Protein AF-A0AAV4Y3J6-F1 (afdb_monomer_lite)

Secondary structure (DSSP, 8-state):
-BTTBPPP-SSSEEE-TTS-EEESS--HHHH-EEEEEEEE-TTS-EEEEEEEEEE-PPPEEPP----TT--TT--------EEE------S---EEE-TTS-EE-------

InterPro domains:
  IPR013783 Immunoglobulin-like fold [G3DSA:2.60.40.10] (1-58)
  IPR036179 Immunoglobulin-like domain superfamily [SSF48726] (2-87)

Structure (mmCIF, N/CA/C/O backbone):
data_AF-A0AAV4Y3J6-F1
#
_entry.id   AF-A0AAV4Y3J6-F1
#
loop_
_atom_site.group_PDB
_atom_site.id
_atom_site.type_symbol
_atom_site.label_atom_id
_atom_site.label_alt_id
_atom_site.label_comp_id
_atom_site.label_asym_id
_atom_site.label_entity_id
_atom_site.label_seq_id
_atom_site.pdbx_PDB_ins_code
_atom_site.Cartn_x
_atom_site.Cartn_y
_atom_site.Cartn_z
_atom_site.occupancy
_atom_site.B_iso_or_equiv
_atom_site.auth_seq_id
_atom_site.auth_comp_id
_atom_site.auth_asym_id
_atom_site.auth_atom_id
_atom_site.pdbx_PDB_model_num
ATOM 1 N N . MET A 1 1 ? -10.987 1.839 13.673 1.00 79.75 1 MET A N 1
ATOM 2 C CA . MET A 1 1 ? -10.042 2.646 14.474 1.00 79.75 1 MET A CA 1
ATOM 3 C C . MET A 1 1 ? -8.624 2.182 14.178 1.00 79.75 1 MET A C 1
ATOM 5 O O . MET A 1 1 ? -8.438 0.993 13.933 1.00 79.75 1 MET A O 1
ATOM 9 N N . GLN A 1 2 ? -7.659 3.093 14.195 1.00 81.12 2 GLN A N 1
ATOM 10 C CA . GLN A 1 2 ? -6.224 2.832 14.037 1.00 81.12 2 GLN A CA 1
ATOM 11 C C . GLN A 1 2 ? -5.515 3.578 15.175 1.00 81.12 2 GLN A C 1
ATOM 13 O O . GLN A 1 2 ? -5.924 4.682 15.515 1.00 81.12 2 GLN A O 1
ATOM 18 N N . ASN A 1 3 ? -4.549 2.950 15.852 1.00 78.38 3 ASN A N 1
ATOM 19 C CA . ASN A 1 3 ? -3.852 3.532 17.018 1.00 78.38 3 ASN A CA 1
ATOM 20 C C . ASN A 1 3 ? -4.762 4.031 18.164 1.00 78.38 3 ASN A C 1
ATOM 22 O O . ASN A 1 3 ? -4.375 4.885 18.950 1.00 78.38 3 ASN A O 1
ATOM 26 N N . GLY A 1 4 ? -5.973 3.474 18.287 1.00 76.00 4 GLY A N 1
ATOM 27 C CA . GLY A 1 4 ? -6.951 3.877 19.306 1.00 76.00 4 GLY A CA 1
ATOM 28 C C . GLY A 1 4 ? -7.890 5.009 18.882 1.00 76.00 4 GLY A C 1
ATOM 29 O O . GLY A 1 4 ? -8.876 5.245 19.573 1.00 76.00 4 GLY A O 1
ATOM 30 N N . GLU A 1 5 ? -7.667 5.626 17.720 1.00 82.75 5 GLU A N 1
ATOM 31 C CA . GLU A 1 5 ? -8.503 6.706 17.195 1.00 82.75 5 GLU A CA 1
ATOM 32 C C . GLU A 1 5 ? -9.457 6.220 16.099 1.00 82.75 5 GLU A C 1
ATOM 34 O O . GLU A 1 5 ? -9.153 5.325 15.298 1.00 82.75 5 GLU A O 1
ATOM 39 N N . SER A 1 6 ? -10.656 6.801 16.061 1.00 82.81 6 SER A N 1
ATOM 40 C CA . SER A 1 6 ? -11.607 6.566 14.975 1.00 82.81 6 SER A CA 1
ATOM 41 C C . SER A 1 6 ? -11.054 7.134 13.672 1.00 82.81 6 SER A C 1
ATOM 43 O O . SER A 1 6 ? -10.568 8.259 13.644 1.00 82.81 6 SER A O 1
ATOM 45 N N . LEU A 1 7 ? -11.157 6.367 12.583 1.00 81.62 7 LEU A N 1
ATOM 46 C CA . LEU A 1 7 ? -10.746 6.861 11.271 1.00 81.62 7 LEU A CA 1
ATOM 47 C C . LEU A 1 7 ? -11.673 8.022 10.878 1.00 81.62 7 LEU A C 1
ATOM 49 O O . LEU A 1 7 ? -12.895 7.831 10.894 1.00 81.62 7 LEU A O 1
ATOM 53 N N . PRO A 1 8 ? -11.131 9.209 10.562 1.00 80.00 8 PRO A N 1
ATOM 54 C CA . PRO A 1 8 ? -11.942 10.373 10.246 1.00 80.00 8 PRO A CA 1
ATOM 55 C C . PRO A 1 8 ? -12.636 10.161 8.905 1.00 80.00 8 PRO A C 1
ATOM 57 O O . PRO A 1 8 ? -11.978 9.816 7.926 1.00 80.00 8 PRO A O 1
ATOM 60 N N . ASN A 1 9 ? -13.947 10.400 8.843 1.00 80.50 9 ASN A N 1
ATOM 61 C CA . ASN A 1 9 ? -14.672 10.373 7.576 1.00 80.50 9 ASN A CA 1
ATOM 62 C C . ASN A 1 9 ? -14.212 11.561 6.716 1.00 80.50 9 ASN A C 1
ATOM 64 O O . ASN A 1 9 ? -14.457 12.714 7.072 1.00 80.50 9 ASN A O 1
ATOM 68 N N . SER A 1 10 ? -13.496 11.290 5.629 1.00 82.38 10 SER A N 1
ATOM 69 C CA . SER A 1 10 ? -12.845 12.299 4.789 1.00 82.38 10 SER A CA 1
ATOM 70 C C . SER A 1 10 ? -12.836 11.862 3.323 1.00 82.38 10 SER A C 1
ATOM 72 O O . SER A 1 10 ? -13.307 10.783 2.983 1.00 82.38 10 SER A O 1
ATOM 74 N N . HIS A 1 11 ? -12.248 12.666 2.431 1.00 83.88 11 HIS A N 1
ATOM 75 C CA . HIS A 1 11 ? -12.030 12.250 1.038 1.00 83.88 11 HIS A CA 1
ATOM 76 C C . HIS A 1 11 ? -11.154 10.992 0.908 1.00 83.88 11 HIS A C 1
ATOM 78 O O . HIS A 1 11 ? -11.187 10.332 -0.129 1.00 83.88 11 HIS A O 1
ATOM 84 N N . ARG A 1 12 ? -10.372 10.665 1.948 1.00 85.50 12 ARG A N 1
ATOM 85 C CA . ARG A 1 12 ? -9.484 9.501 1.973 1.00 85.50 12 ARG A CA 1
ATOM 86 C C . ARG A 1 12 ? -10.110 8.294 2.665 1.00 85.50 12 ARG A C 1
ATOM 88 O O . ARG A 1 12 ? -9.932 7.186 2.179 1.00 85.50 12 ARG A O 1
ATOM 95 N N . HIS A 1 13 ? -10.837 8.476 3.768 1.00 86.75 13 HIS A N 1
ATOM 96 C CA . HIS A 1 13 ? -11.456 7.359 4.490 1.00 86.75 13 HIS A CA 1
ATOM 97 C C . HIS A 1 13 ? -12.973 7.461 4.466 1.00 86.75 13 HIS A C 1
ATOM 99 O O . HIS A 1 13 ? -13.541 8.466 4.884 1.00 86.75 13 HIS A O 1
ATOM 105 N N . GLU A 1 14 ? -13.621 6.375 4.066 1.00 85.81 14 GLU A N 1
ATOM 106 C CA . GLU A 1 14 ? -15.070 6.251 4.055 1.00 85.81 14 GLU A CA 1
ATOM 107 C C . GLU A 1 14 ? -15.494 5.082 4.948 1.00 85.81 14 GLU A C 1
ATOM 109 O O . GLU A 1 14 ? -15.107 3.929 4.732 1.00 85.81 14 GLU A O 1
ATOM 114 N N . VAL A 1 15 ? -16.326 5.373 5.949 1.00 84.31 15 VAL A N 1
ATOM 115 C CA . VAL A 1 15 ? -16.967 4.348 6.779 1.00 84.31 15 VAL A CA 1
ATOM 116 C C . VAL A 1 15 ? -18.382 4.123 6.257 1.00 84.31 15 VAL A C 1
ATOM 118 O O . VAL A 1 15 ? -19.258 4.974 6.395 1.00 84.31 15 VAL A O 1
ATOM 121 N N . ARG A 1 16 ? -18.612 2.967 5.633 1.00 83.88 16 ARG A N 1
ATOM 122 C CA . ARG A 1 16 ? -19.909 2.591 5.066 1.00 83.88 16 ARG A CA 1
ATOM 123 C C . ARG A 1 16 ? -20.882 2.139 6.168 1.00 83.88 16 ARG A C 1
ATOM 125 O O . ARG A 1 16 ? -20.448 1.561 7.167 1.00 83.88 16 ARG A O 1
ATOM 132 N N . PRO A 1 17 ? -22.208 2.277 5.961 1.00 82.75 17 PRO A N 1
ATOM 133 C CA . PRO A 1 17 ? -23.224 1.869 6.942 1.00 82.75 17 PRO A CA 1
ATOM 134 C C . PRO A 1 17 ? -23.195 0.382 7.326 1.00 82.75 17 PRO A C 1
ATOM 136 O O . PRO A 1 17 ? -23.650 0.010 8.399 1.00 82.75 17 PRO A O 1
ATOM 139 N N . ASN A 1 18 ? -22.642 -0.477 6.465 1.00 80.50 18 ASN A N 1
ATOM 140 C CA . ASN A 1 18 ? -22.471 -1.909 6.725 1.00 80.50 18 ASN A CA 1
ATOM 141 C C . ASN A 1 18 ? -21.228 -2.240 7.579 1.00 80.50 18 ASN A C 1
ATOM 143 O O . ASN A 1 18 ? -20.866 -3.408 7.694 1.00 80.50 18 ASN A O 1
ATOM 147 N N . GLY A 1 19 ? -20.537 -1.235 8.125 1.00 77.75 19 GLY A N 1
ATOM 148 C CA . GLY A 1 19 ? -19.317 -1.417 8.914 1.00 77.75 19 GLY A CA 1
ATOM 149 C C . GLY A 1 19 ? -18.051 -1.647 8.082 1.00 77.75 19 GLY A C 1
ATOM 150 O O . GLY A 1 19 ? -16.991 -1.913 8.650 1.00 77.75 19 GLY A O 1
ATOM 151 N N . LYS A 1 20 ? -18.125 -1.535 6.746 1.00 81.69 20 LYS A N 1
ATOM 152 C CA . LYS A 1 20 ? -16.949 -1.584 5.867 1.00 81.69 20 LYS A CA 1
ATOM 153 C C . LYS A 1 20 ? -16.206 -0.250 5.904 1.00 81.69 20 LYS A C 1
ATOM 155 O O . LYS A 1 20 ? -16.813 0.807 5.770 1.00 81.69 20 LYS A O 1
ATOM 160 N N . ILE A 1 21 ? -14.884 -0.320 6.002 1.00 83.00 21 ILE A N 1
ATOM 161 C CA . ILE A 1 21 ? -13.993 0.830 5.837 1.00 83.00 21 ILE A CA 1
ATOM 162 C C . ILE A 1 21 ? -13.376 0.760 4.440 1.00 83.00 21 ILE A C 1
ATOM 164 O O . ILE A 1 21 ? -12.937 -0.308 4.005 1.00 83.00 21 ILE A O 1
ATOM 168 N N . VAL A 1 22 ? -13.360 1.891 3.744 1.00 84.94 22 VAL A N 1
ATO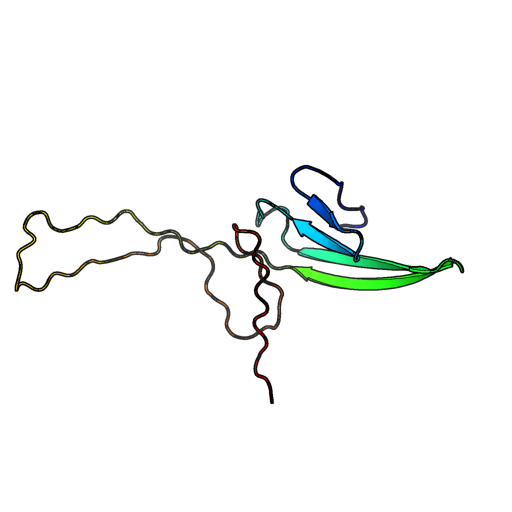M 169 C CA . VAL A 1 22 ? -12.645 2.083 2.481 1.00 84.94 22 VAL A CA 1
ATOM 170 C C . VAL A 1 22 ? -11.598 3.167 2.701 1.00 84.94 22 VAL A C 1
ATOM 172 O O . VAL A 1 22 ? -11.918 4.236 3.212 1.00 84.94 22 VAL A O 1
ATOM 175 N N . ILE A 1 23 ? -10.351 2.869 2.341 1.00 87.00 23 ILE A N 1
ATOM 176 C CA . ILE A 1 23 ? -9.243 3.826 2.331 1.00 87.00 23 ILE A CA 1
ATOM 177 C C . ILE A 1 23 ? -8.882 4.044 0.864 1.00 87.00 23 ILE A C 1
ATOM 179 O O . ILE A 1 23 ? -8.590 3.082 0.157 1.00 87.00 23 ILE A O 1
ATOM 183 N N . HIS A 1 24 ? -8.980 5.286 0.408 1.00 85.50 24 HIS A N 1
ATOM 184 C CA . HIS A 1 24 ? -8.595 5.725 -0.925 1.00 85.50 24 HIS A CA 1
ATOM 185 C C . HIS A 1 24 ? -7.143 6.197 -0.925 1.00 85.50 24 HIS A C 1
ATOM 187 O O . HIS A 1 24 ? -6.711 6.792 0.054 1.00 85.50 24 HIS A O 1
ATOM 193 N N . TYR A 1 25 ? -6.422 5.996 -2.033 1.00 83.94 25 TYR A N 1
ATOM 194 C CA . TYR A 1 25 ? -5.027 6.441 -2.179 1.00 83.94 25 TYR A CA 1
ATOM 195 C C . TYR A 1 25 ? -4.133 5.882 -1.066 1.00 83.94 25 TYR A C 1
ATOM 197 O O . TYR A 1 25 ? -3.539 6.625 -0.292 1.00 83.94 25 TYR A O 1
ATOM 205 N N . VAL A 1 26 ? -4.106 4.551 -0.971 1.00 85.12 26 VAL A N 1
ATOM 206 C CA . VAL A 1 26 ? -3.404 3.830 0.093 1.00 85.12 26 VAL A CA 1
ATOM 207 C C . VAL A 1 26 ? -1.905 4.140 0.071 1.00 85.12 26 VAL A C 1
ATOM 209 O O . VAL A 1 26 ? -1.246 4.002 -0.961 1.00 85.12 26 VAL A O 1
ATOM 212 N N . GLU A 1 27 ? -1.364 4.494 1.231 1.00 85.38 27 GLU A N 1
ATOM 213 C CA . GLU A 1 27 ? 0.036 4.856 1.433 1.00 85.38 27 GLU A CA 1
ATOM 214 C C . GLU A 1 27 ? 0.718 3.907 2.422 1.00 85.38 27 GLU A C 1
ATOM 216 O O . GLU A 1 27 ? 0.291 3.747 3.564 1.00 85.38 27 GLU A O 1
ATOM 221 N N . LYS A 1 28 ? 1.854 3.323 2.020 1.00 84.06 28 LYS A N 1
ATOM 222 C CA . LYS A 1 28 ? 2.572 2.332 2.840 1.00 84.06 28 LYS A CA 1
ATOM 223 C C . LYS A 1 28 ? 2.998 2.857 4.213 1.00 84.06 28 LYS A C 1
ATOM 225 O O . LYS A 1 28 ? 2.914 2.134 5.194 1.00 84.06 28 LYS A O 1
ATOM 230 N N . ASN A 1 29 ? 3.428 4.112 4.296 1.00 87.12 29 ASN A N 1
ATOM 231 C CA . ASN A 1 29 ? 3.955 4.675 5.543 1.00 87.12 29 ASN A CA 1
ATOM 232 C C . ASN A 1 29 ? 2.867 5.045 6.562 1.00 87.12 29 ASN A C 1
ATOM 234 O O . ASN A 1 29 ? 3.185 5.217 7.735 1.00 87.12 29 ASN A O 1
ATOM 238 N N . THR A 1 30 ? 1.618 5.223 6.122 1.00 87.38 30 THR A N 1
ATOM 239 C CA . THR A 1 30 ? 0.528 5.721 6.978 1.00 87.38 30 THR A CA 1
ATOM 240 C C . THR A 1 30 ? -0.570 4.684 7.194 1.00 87.38 30 THR A C 1
ATOM 242 O O . THR A 1 30 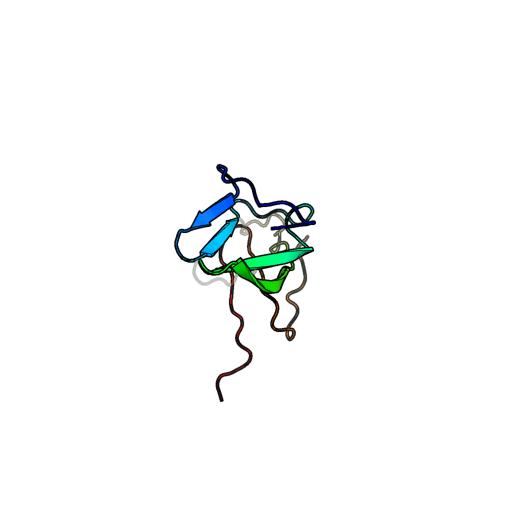? -1.138 4.611 8.285 1.00 87.38 30 THR A O 1
ATOM 245 N N . ASP A 1 31 ? -0.836 3.844 6.195 1.00 87.25 31 ASP A N 1
ATOM 246 C CA . ASP A 1 31 ? -1.962 2.914 6.218 1.00 87.25 31 ASP A CA 1
ATOM 247 C C . ASP A 1 31 ? -1.557 1.470 6.556 1.00 87.25 31 ASP A C 1
ATOM 249 O O . ASP A 1 31 ? -2.438 0.655 6.842 1.00 87.25 31 ASP A O 1
ATOM 253 N N . ASP A 1 32 ? -0.260 1.144 6.559 1.00 86.88 32 ASP A N 1
ATOM 254 C CA . ASP A 1 32 ? 0.246 -0.136 7.067 1.00 86.88 32 ASP A CA 1
ATOM 255 C C . ASP A 1 32 ? 0.096 -0.213 8.593 1.00 86.88 32 ASP A C 1
ATOM 257 O O . ASP A 1 32 ? 0.335 0.755 9.321 1.00 86.88 32 ASP A O 1
ATOM 261 N N . GLY A 1 33 ? -0.327 -1.376 9.084 1.00 87.62 33 GLY A N 1
ATOM 262 C CA . GLY A 1 33 ? -0.377 -1.664 10.508 1.00 87.62 33 GLY A CA 1
ATOM 263 C C . GLY A 1 33 ? -1.700 -2.257 10.974 1.00 87.62 33 GLY A C 1
ATOM 264 O O . GLY A 1 33 ? -2.463 -2.871 10.226 1.00 87.62 33 GLY A O 1
ATOM 265 N N . THR A 1 34 ? -1.961 -2.118 12.272 1.00 87.69 34 THR A N 1
ATOM 266 C CA . THR A 1 34 ? -3.076 -2.798 12.935 1.00 87.69 34 THR A CA 1
ATOM 267 C C . THR A 1 34 ? -4.297 -1.896 13.076 1.00 87.69 34 THR A C 1
ATOM 269 O O . THR A 1 34 ? -4.292 -0.877 13.771 1.00 87.69 34 THR A O 1
ATOM 272 N N . TYR A 1 35 ? -5.401 -2.359 12.507 1.00 87.94 35 TYR A N 1
ATOM 273 C CA . TYR A 1 35 ? -6.722 -1.771 12.627 1.00 87.94 35 TYR A CA 1
ATOM 274 C C . TYR A 1 35 ? -7.569 -2.556 13.614 1.00 87.94 35 TYR A C 1
ATOM 276 O O . TYR A 1 35 ? -7.418 -3.764 13.804 1.00 87.94 35 TYR A O 1
ATOM 284 N N . TRP A 1 36 ? -8.527 -1.859 14.211 1.00 86.44 36 TRP A N 1
ATOM 285 C CA . TRP A 1 36 ? -9.544 -2.489 15.030 1.00 86.44 36 TRP A CA 1
ATOM 286 C C . TRP A 1 36 ? -10.942 -2.102 14.574 1.00 86.44 36 TRP A C 1
ATOM 288 O O . TRP A 1 36 ? -11.218 -0.946 14.230 1.00 86.44 36 TRP A O 1
ATOM 298 N N . CYS A 1 37 ? -11.831 -3.085 14.615 1.00 85.88 37 CYS A N 1
ATOM 299 C CA . CYS A 1 37 ? -13.261 -2.909 14.445 1.00 85.88 37 CYS A CA 1
ATOM 300 C C . CYS A 1 37 ? -13.927 -3.139 15.801 1.00 85.88 37 CYS A C 1
ATOM 302 O O . CYS A 1 37 ? -13.694 -4.174 16.422 1.00 85.88 37 CYS A O 1
ATOM 304 N N . THR A 1 38 ? -14.736 -2.187 16.260 1.00 86.56 38 THR A N 1
ATOM 305 C CA . THR A 1 38 ? -15.528 -2.337 17.484 1.00 86.56 38 THR A CA 1
ATOM 306 C C . THR A 1 38 ? -16.997 -2.314 17.101 1.00 86.56 38 THR A C 1
ATOM 308 O O . THR A 1 38 ? -17.463 -1.334 16.524 1.00 86.56 38 THR A O 1
ATOM 311 N N . ALA A 1 39 ? -17.715 -3.386 17.420 1.00 87.38 39 ALA A N 1
ATOM 312 C CA . ALA A 1 39 ? -19.153 -3.496 17.231 1.00 87.38 39 ALA A CA 1
ATOM 313 C C . ALA A 1 39 ? -19.838 -3.420 18.597 1.00 87.38 39 ALA A C 1
ATOM 315 O O . ALA A 1 39 ? -19.470 -4.150 19.516 1.00 87.38 39 ALA A O 1
ATOM 316 N N . GLY A 1 40 ? -20.816 -2.531 18.736 1.00 89.56 40 GLY A N 1
ATOM 317 C CA . GLY A 1 40 ? -21.618 -2.376 19.948 1.00 89.56 40 GLY A CA 1
ATOM 318 C C . GLY A 1 40 ? -23.080 -2.717 19.690 1.00 89.56 40 GLY A C 1
ATOM 319 O O . GLY A 1 40 ? -23.568 -2.546 18.575 1.00 89.56 40 GLY A O 1
ATOM 320 N N . ASN A 1 41 ? -23.785 -3.181 20.719 1.00 89.19 41 ASN A N 1
ATOM 321 C CA . ASN A 1 41 ? -25.241 -3.294 20.704 1.00 89.19 41 ASN A CA 1
ATOM 322 C C . ASN A 1 41 ? -25.893 -2.239 21.616 1.00 89.19 41 ASN A C 1
ATOM 324 O O . ASN A 1 41 ? -25.241 -1.611 22.449 1.00 89.19 41 ASN A O 1
ATOM 328 N N . ASN A 1 42 ? -27.215 -2.092 21.510 1.00 90.88 42 ASN A N 1
ATOM 329 C CA . ASN A 1 42 ? -27.985 -1.101 22.278 1.00 90.88 42 ASN A CA 1
ATOM 330 C C . ASN A 1 42 ? -28.064 -1.404 23.789 1.00 90.88 42 ASN A C 1
ATOM 332 O O . ASN A 1 42 ? -28.685 -0.653 24.532 1.00 90.88 42 ASN A O 1
ATOM 336 N N . ARG A 1 43 ? -27.476 -2.515 24.250 1.00 91.56 43 ARG A N 1
ATOM 337 C CA . ARG A 1 43 ? -27.428 -2.925 25.663 1.00 91.56 43 ARG A CA 1
ATOM 338 C C . ARG A 1 43 ? -26.077 -2.608 26.314 1.00 91.56 43 ARG A C 1
ATOM 340 O O . ARG A 1 43 ? -25.819 -3.072 27.418 1.00 91.56 43 ARG A O 1
ATOM 347 N N . GLY A 1 44 ? -25.207 -1.865 25.625 1.00 88.38 44 GLY A N 1
ATOM 3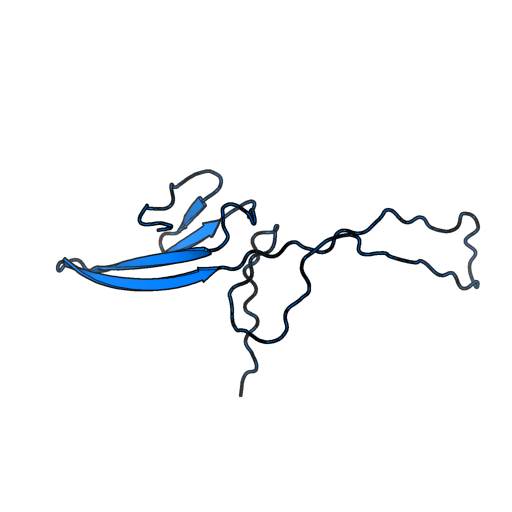48 C CA . GLY A 1 44 ? -23.882 -1.487 26.123 1.00 88.38 44 GLY A CA 1
ATOM 349 C C . GLY A 1 44 ? -22.827 -2.591 26.017 1.00 88.38 44 GLY A C 1
ATOM 350 O O . GLY A 1 44 ? -21.706 -2.406 26.480 1.00 88.38 44 GLY A O 1
ATOM 351 N N . VAL A 1 45 ? -23.146 -3.729 25.391 1.00 92.06 45 VAL A N 1
ATOM 352 C CA . VAL A 1 45 ? -22.159 -4.780 25.120 1.00 92.06 45 VAL A CA 1
ATOM 353 C C . VAL A 1 45 ? -21.398 -4.410 23.857 1.00 92.06 45 VAL A C 1
ATOM 355 O O . VAL A 1 45 ? -22.007 -4.085 22.835 1.00 92.06 45 VAL A O 1
ATOM 358 N N . SER A 1 46 ? -20.071 -4.491 23.916 1.00 91.88 46 SER A N 1
ATOM 359 C CA . SER A 1 46 ? -19.208 -4.288 22.757 1.00 91.88 46 SER A CA 1
ATOM 360 C C . SER A 1 46 ? -18.257 -5.461 22.556 1.00 91.88 46 SER A C 1
ATOM 362 O O . SER A 1 46 ? -17.812 -6.098 23.508 1.00 91.88 46 SER A O 1
ATOM 364 N N . ALA A 1 47 ? -17.967 -5.750 21.294 1.00 88.94 47 ALA A N 1
ATOM 365 C CA . ALA A 1 47 ? -16.965 -6.706 20.860 1.00 88.94 47 ALA A CA 1
ATOM 366 C C . ALA A 1 47 ? -15.942 -5.981 19.987 1.00 88.94 47 ALA A C 1
ATOM 368 O O . ALA A 1 47 ? -16.288 -5.059 19.244 1.00 88.94 47 ALA A O 1
ATOM 369 N N . ARG A 1 48 ? -14.678 -6.400 20.064 1.00 89.06 48 ARG A N 1
ATOM 370 C CA . ARG A 1 48 ? -13.579 -5.788 19.316 1.00 89.06 48 ARG A CA 1
ATOM 371 C C . ARG A 1 48 ? -12.803 -6.853 18.546 1.00 89.06 48 ARG A C 1
ATOM 373 O O . ARG A 1 48 ? -12.404 -7.859 19.120 1.00 89.06 48 ARG A O 1
ATOM 380 N N . GLY A 1 49 ? -12.585 -6.615 17.257 1.00 88.00 49 GLY A N 1
ATOM 381 C CA . GLY A 1 49 ? -11.788 -7.457 16.365 1.00 88.00 49 GLY A CA 1
ATOM 382 C C . GLY A 1 49 ? -10.527 -6.738 15.891 1.00 88.00 49 GLY A C 1
ATOM 383 O O . GLY A 1 49 ? -10.563 -5.531 15.638 1.00 88.00 49 GLY A O 1
ATOM 384 N N . ARG A 1 50 ? -9.420 -7.480 15.778 1.00 85.75 50 ARG A N 1
ATOM 385 C CA . ARG A 1 50 ? -8.125 -7.013 15.261 1.00 85.75 50 ARG A CA 1
ATOM 386 C C . ARG A 1 50 ? -7.988 -7.362 13.780 1.00 85.75 50 ARG A C 1
ATOM 388 O O . ARG A 1 50 ? -8.357 -8.461 13.376 1.00 85.75 50 ARG A O 1
ATOM 395 N N . ILE A 1 51 ? -7.441 -6.445 12.991 1.00 85.19 51 ILE A N 1
ATOM 396 C CA . ILE A 1 51 ? -7.143 -6.629 11.570 1.00 85.19 51 ILE A CA 1
ATOM 397 C C . ILE A 1 51 ? -5.731 -6.106 11.327 1.00 85.19 51 ILE A C 1
ATOM 399 O O . ILE A 1 51 ? -5.488 -4.914 11.482 1.00 85.19 51 ILE A O 1
ATOM 403 N N . ASP A 1 52 ? -4.806 -6.975 10.940 1.00 83.88 52 ASP A N 1
ATOM 404 C CA . ASP A 1 52 ? -3.469 -6.553 10.523 1.00 83.88 52 ASP A CA 1
ATOM 405 C C . ASP A 1 52 ? -3.470 -6.332 9.005 1.00 83.88 52 ASP A C 1
ATOM 407 O O . ASP A 1 52 ? -3.787 -7.240 8.230 1.00 83.88 52 ASP A O 1
ATOM 411 N N . VAL A 1 53 ? -3.175 -5.101 8.592 1.00 83.56 53 VAL A N 1
ATOM 412 C CA . VAL A 1 53 ? -3.124 -4.666 7.195 1.00 83.56 53 VAL A CA 1
ATOM 413 C C . VAL A 1 53 ? -1.666 -4.488 6.809 1.00 83.56 53 VAL A C 1
ATOM 415 O O . VAL A 1 53 ? -0.926 -3.806 7.512 1.00 83.56 53 VAL A O 1
ATOM 418 N N . HIS A 1 54 ? -1.275 -5.091 5.688 1.00 84.56 54 HIS A N 1
ATOM 419 C CA . HIS A 1 54 ? 0.046 -4.892 5.108 1.00 84.56 54 HIS A CA 1
ATOM 420 C C . HIS A 1 54 ? -0.094 -4.228 3.743 1.00 84.56 54 HIS A C 1
ATOM 422 O O . HIS A 1 54 ? -0.781 -4.750 2.858 1.00 84.56 54 HIS A O 1
ATOM 428 N N . VAL A 1 55 ? 0.527 -3.064 3.588 1.00 84.56 55 VAL A N 1
ATOM 429 C CA . VAL A 1 55 ? 0.474 -2.292 2.349 1.00 84.56 55 VAL A CA 1
ATOM 430 C C . VAL A 1 55 ? 1.710 -2.605 1.523 1.00 84.56 55 VAL A C 1
ATOM 432 O O . VAL A 1 55 ? 2.841 -2.438 1.980 1.00 84.56 55 VAL A O 1
ATOM 435 N N . VAL A 1 56 ? 1.477 -3.029 0.283 1.00 83.06 56 VAL A N 1
ATOM 436 C CA . VAL A 1 56 ? 2.537 -3.397 -0.655 1.00 83.06 56 VAL A CA 1
ATOM 437 C C . VAL A 1 56 ? 2.598 -2.424 -1.825 1.00 83.06 56 VAL A C 1
ATOM 439 O O . VAL A 1 56 ? 1.576 -2.021 -2.387 1.00 83.06 56 VAL A O 1
ATOM 442 N N . ALA A 1 57 ? 3.812 -2.045 -2.203 1.00 83.44 57 ALA A N 1
ATOM 443 C CA . ALA A 1 57 ? 4.083 -1.265 -3.393 1.00 83.44 57 ALA A CA 1
ATOM 444 C C . ALA A 1 57 ? 4.018 -2.166 -4.632 1.00 83.44 57 ALA A C 1
ATOM 446 O O . ALA A 1 57 ? 4.641 -3.228 -4.679 1.00 83.44 57 ALA A O 1
ATOM 447 N N . GLY A 1 58 ? 3.275 -1.724 -5.648 1.00 80.81 58 GLY A N 1
ATOM 448 C CA . GLY A 1 58 ? 3.262 -2.382 -6.952 1.00 80.81 58 GLY A CA 1
ATOM 449 C C . GLY A 1 58 ? 4.618 -2.282 -7.667 1.00 80.81 58 GLY A C 1
ATOM 450 O O . GLY A 1 58 ? 5.436 -1.429 -7.310 1.00 80.81 58 GLY A O 1
ATOM 451 N N . PRO A 1 59 ? 4.862 -3.129 -8.682 1.00 85.50 59 PRO A N 1
ATOM 452 C CA . PRO A 1 59 ? 6.095 -3.082 -9.452 1.00 85.50 59 PRO A CA 1
ATOM 453 C C . PRO A 1 59 ? 6.188 -1.777 -10.249 1.00 85.50 59 PRO A C 1
ATOM 455 O O . PRO A 1 59 ? 5.238 -1.374 -10.922 1.00 85.50 59 PRO A O 1
ATOM 458 N N . VAL A 1 60 ? 7.355 -1.148 -10.201 1.00 88.00 60 VAL A N 1
ATOM 459 C CA . VAL A 1 60 ? 7.719 0.011 -11.016 1.00 88.00 60 VAL A CA 1
ATOM 460 C C . VAL A 1 60 ? 8.622 -0.476 -12.135 1.00 88.00 60 VAL A C 1
ATOM 462 O O . VAL A 1 60 ? 9.606 -1.170 -11.880 1.00 88.00 60 VAL A O 1
ATOM 465 N N . LEU A 1 61 ? 8.257 -0.146 -13.372 1.00 91.31 61 LEU A N 1
ATOM 466 C CA . LEU A 1 61 ? 9.026 -0.513 -14.554 1.00 91.31 61 LEU A CA 1
ATOM 467 C C . LEU A 1 61 ? 9.937 0.636 -14.956 1.00 91.31 61 LEU A C 1
ATOM 469 O O . LEU A 1 61 ? 9.485 1.780 -15.045 1.00 91.31 61 LEU A O 1
ATOM 473 N N . ASP A 1 62 ? 11.186 0.314 -15.267 1.00 94.25 62 ASP A N 1
ATOM 474 C CA . ASP A 1 62 ? 12.051 1.269 -15.944 1.00 94.25 62 ASP A CA 1
ATOM 475 C C . ASP A 1 62 ? 11.526 1.555 -17.359 1.00 94.25 62 ASP A C 1
ATOM 477 O O . ASP A 1 62 ? 10.946 0.666 -17.998 1.00 94.25 62 ASP A O 1
ATOM 481 N N . PRO A 1 63 ? 11.723 2.781 -17.881 1.00 92.50 63 PRO A N 1
ATOM 482 C CA . PRO A 1 63 ? 11.337 3.110 -19.243 1.00 92.50 63 PRO A CA 1
ATOM 483 C C . PRO A 1 63 ? 11.977 2.153 -20.253 1.00 92.50 63 PRO A C 1
ATOM 485 O O . PRO A 1 63 ? 13.185 1.917 -20.232 1.00 92.50 63 PRO A O 1
ATOM 488 N N . PHE A 1 64 ? 11.172 1.644 -21.182 1.00 91.06 64 PHE A N 1
ATOM 489 C CA . PHE A 1 64 ? 11.634 0.812 -22.289 1.00 91.06 64 PHE A CA 1
ATOM 490 C C . PHE A 1 64 ? 11.034 1.309 -23.603 1.00 91.06 64 PHE A C 1
ATOM 492 O O . PHE A 1 64 ? 9.938 1.866 -23.630 1.00 91.06 64 PHE A O 1
ATOM 499 N N . ASN A 1 65 ? 11.759 1.094 -24.700 1.00 89.69 65 ASN A N 1
ATOM 500 C CA . ASN A 1 65 ? 11.352 1.533 -26.030 1.00 89.69 65 ASN A CA 1
ATOM 501 C C . ASN A 1 65 ? 11.367 0.370 -27.013 1.00 89.69 65 ASN A C 1
ATOM 503 O O . ASN A 1 65 ? 12.190 -0.545 -26.922 1.00 89.69 65 ASN A O 1
ATOM 507 N N . PHE A 1 66 ? 10.464 0.437 -27.985 1.00 88.56 66 PHE A N 1
ATOM 508 C CA . PHE A 1 66 ? 10.496 -0.469 -29.119 1.00 88.56 66 PHE A CA 1
ATOM 509 C C . PHE A 1 66 ? 11.686 -0.159 -30.033 1.00 88.56 66 PHE A C 1
ATOM 511 O O . PHE A 1 66 ? 12.041 1.010 -30.195 1.00 88.56 66 PHE A O 1
ATOM 518 N N . PRO A 1 67 ? 12.288 -1.180 -30.670 1.00 86.75 67 PRO A N 1
ATOM 519 C CA . PRO A 1 67 ? 13.285 -0.950 -31.706 1.00 86.75 67 PRO A CA 1
ATOM 520 C C . PRO A 1 67 ? 12.675 -0.173 -32.877 1.00 86.75 67 PRO A C 1
ATOM 522 O O . PRO A 1 67 ? 11.592 -0.516 -33.347 1.00 86.75 67 PRO A O 1
ATOM 525 N N . GLU A 1 68 ? 13.394 0.824 -33.390 1.00 85.94 68 GLU A N 1
ATOM 526 C CA . GLU A 1 68 ? 12.883 1.750 -34.416 1.00 85.94 68 GLU A CA 1
ATOM 527 C C . GLU A 1 68 ? 12.492 1.063 -35.738 1.00 85.94 68 GLU A C 1
ATOM 529 O O . GLU A 1 68 ? 11.597 1.519 -36.442 1.00 85.94 68 GLU A O 1
ATOM 534 N N . ASN A 1 69 ? 13.122 -0.068 -36.073 1.00 84.94 69 ASN A N 1
ATOM 535 C CA . ASN A 1 69 ? 12.976 -0.742 -37.369 1.00 84.94 69 ASN A CA 1
ATOM 536 C C . ASN A 1 69 ? 12.163 -2.041 -37.284 1.00 84.94 69 ASN A C 1
ATOM 538 O O . ASN A 1 69 ? 12.578 -3.098 -37.775 1.00 84.94 69 ASN A O 1
ATOM 542 N N . LEU A 1 70 ? 10.999 -1.969 -36.643 1.00 89.88 70 LEU A N 1
ATOM 543 C CA . LEU A 1 70 ? 10.043 -3.071 -36.601 1.00 89.88 70 LEU A CA 1
ATOM 544 C C . LEU A 1 70 ? 9.482 -3.372 -37.996 1.00 89.88 70 LEU A C 1
ATOM 546 O O . LEU A 1 70 ? 9.064 -2.482 -38.732 1.00 89.88 70 LEU A O 1
ATOM 550 N N . ARG A 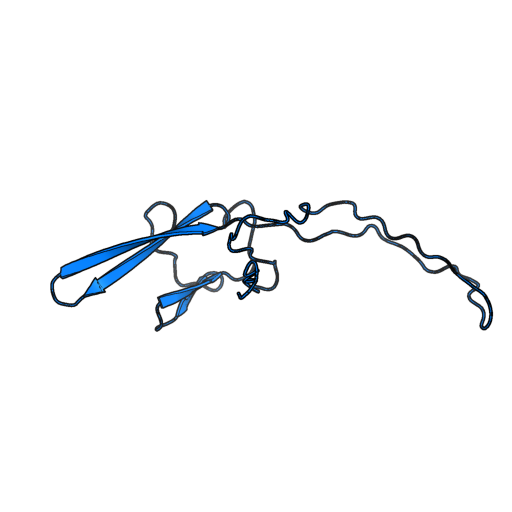1 71 ? 9.482 -4.656 -38.365 1.00 89.38 71 ARG A N 1
ATOM 551 C CA . ARG A 1 71 ? 8.991 -5.147 -39.657 1.00 89.38 71 ARG A CA 1
ATOM 552 C C . ARG A 1 71 ? 8.162 -6.404 -39.469 1.00 89.38 71 ARG A C 1
ATOM 554 O O . ARG A 1 71 ? 8.524 -7.277 -38.680 1.00 89.38 71 ARG A O 1
ATOM 561 N N . GLU A 1 72 ? 7.093 -6.499 -40.248 1.00 90.75 72 GLU A N 1
ATOM 562 C CA . GLU A 1 72 ? 6.256 -7.691 -40.317 1.00 90.75 72 GLU A CA 1
ATOM 563 C C . GLU A 1 72 ? 7.090 -8.927 -40.697 1.00 90.75 72 GLU A C 1
ATOM 565 O O . GLU A 1 72 ? 8.052 -8.844 -41.466 1.00 90.75 72 GLU A O 1
ATOM 570 N N . GLY A 1 73 ? 6.765 -10.071 -40.092 1.00 92.44 73 GLY A N 1
ATOM 571 C CA . GLY A 1 73 ? 7.486 -11.330 -40.293 1.00 92.44 73 GLY A CA 1
ATOM 572 C C . GLY A 1 73 ? 8.833 -11.441 -39.565 1.00 92.44 73 GLY A C 1
ATOM 573 O O . GLY A 1 73 ? 9.484 -12.479 -39.668 1.00 92.44 73 GLY A O 1
ATOM 574 N N . ARG A 1 74 ? 9.270 -10.420 -38.808 1.00 88.88 74 ARG A N 1
ATOM 575 C CA . ARG A 1 74 ? 10.494 -10.479 -37.988 1.00 88.88 74 ARG A CA 1
ATOM 576 C C . ARG A 1 74 ? 10.188 -10.583 -36.499 1.00 88.88 74 ARG A C 1
ATOM 578 O O . ARG A 1 74 ? 9.281 -9.938 -35.982 1.00 88.88 74 ARG A O 1
ATOM 585 N N . ARG A 1 75 ? 11.010 -11.362 -35.790 1.00 88.12 75 ARG A N 1
ATOM 586 C CA . ARG A 1 75 ? 10.981 -11.439 -34.327 1.00 88.12 75 ARG A CA 1
ATOM 587 C C . ARG A 1 75 ? 11.671 -10.215 -33.731 1.00 88.12 75 ARG A C 1
ATOM 589 O O . ARG A 1 75 ? 12.772 -9.865 -34.146 1.00 88.12 75 ARG A O 1
ATOM 596 N N . THR A 1 76 ? 11.039 -9.621 -32.729 1.00 90.50 76 THR A N 1
ATOM 597 C CA . THR A 1 76 ? 11.651 -8.615 -31.860 1.00 90.50 76 THR A CA 1
ATOM 598 C C . THR A 1 76 ? 11.675 -9.119 -30.420 1.00 90.50 76 THR A C 1
ATOM 600 O O . THR A 1 76 ? 10.915 -10.025 -30.067 1.00 90.50 76 THR A O 1
ATOM 603 N N . THR A 1 77 ? 12.524 -8.517 -29.596 1.00 89.69 77 THR A N 1
ATOM 604 C CA . THR A 1 77 ? 12.582 -8.763 -28.155 1.00 89.69 77 THR A CA 1
ATOM 605 C C . THR A 1 77 ? 12.522 -7.423 -27.440 1.00 89.69 77 THR A C 1
ATOM 607 O O . THR A 1 77 ? 13.246 -6.496 -27.797 1.00 89.69 77 THR A O 1
ATOM 610 N N . LEU A 1 78 ? 11.670 -7.340 -26.424 1.00 90.50 78 LEU A N 1
ATOM 611 C CA . LEU A 1 78 ? 11.650 -6.246 -25.466 1.00 90.50 78 LEU A CA 1
ATOM 612 C C . LEU A 1 78 ? 12.125 -6.761 -24.117 1.00 90.50 78 LEU A C 1
ATOM 614 O O . LEU A 1 78 ? 11.743 -7.857 -23.704 1.00 90.50 78 LEU A O 1
ATOM 618 N N . THR A 1 79 ? 12.907 -5.941 -23.427 1.00 90.06 79 THR A N 1
ATOM 619 C CA . THR A 1 79 ? 13.319 -6.206 -22.053 1.00 90.06 79 THR A CA 1
ATOM 620 C C . THR A 1 79 ? 12.598 -5.234 -21.142 1.00 90.06 79 THR A C 1
ATOM 622 O O . THR A 1 79 ? 12.666 -4.024 -21.337 1.00 90.06 79 THR A O 1
ATOM 625 N N . CYS A 1 80 ? 11.912 -5.781 -20.147 1.00 87.56 80 CYS A N 1
ATOM 626 C CA . CYS A 1 80 ? 11.271 -5.026 -19.088 1.00 87.56 80 CYS A CA 1
ATOM 627 C C . CYS A 1 80 ? 12.061 -5.252 -17.797 1.00 87.56 80 CYS A C 1
ATOM 629 O O . CYS A 1 80 ? 12.344 -6.401 -17.451 1.00 87.56 80 CYS A O 1
ATOM 631 N N . ILE A 1 81 ? 12.435 -4.172 -17.112 1.00 92.44 81 ILE A N 1
ATOM 632 C CA . ILE A 1 81 ? 13.168 -4.222 -15.846 1.00 92.44 81 ILE A CA 1
ATOM 633 C C . ILE A 1 81 ? 12.260 -3.646 -14.766 1.00 92.44 81 ILE A C 1
ATOM 635 O O . ILE A 1 81 ? 11.748 -2.538 -14.907 1.00 92.44 81 ILE A O 1
ATOM 639 N N . VAL A 1 82 ? 12.050 -4.419 -13.702 1.00 91.50 82 VAL A N 1
ATOM 640 C CA . VAL A 1 82 ? 11.351 -3.956 -12.501 1.00 91.50 82 VAL A CA 1
ATOM 641 C C . VAL A 1 82 ? 12.393 -3.324 -11.588 1.00 91.50 82 VAL A C 1
ATOM 643 O O . VAL A 1 82 ? 13.258 -4.030 -11.073 1.00 91.50 82 VAL A O 1
ATOM 646 N N . SER A 1 83 ? 12.334 -2.010 -11.406 1.00 93.12 83 SER A N 1
ATOM 647 C CA . SER A 1 83 ? 13.314 -1.265 -10.608 1.00 93.12 83 SER A CA 1
ATOM 648 C C . SER A 1 83 ? 12.905 -1.076 -9.153 1.00 93.12 83 SER A C 1
ATOM 650 O O . SER A 1 83 ? 13.766 -0.882 -8.296 1.00 93.12 83 SER A O 1
ATOM 652 N N . ALA A 1 84 ? 11.611 -1.166 -8.846 1.00 88.69 84 ALA A N 1
ATOM 653 C CA . ALA A 1 84 ? 11.099 -1.100 -7.481 1.00 88.69 84 ALA A CA 1
ATOM 654 C C . ALA A 1 84 ? 9.768 -1.852 -7.337 1.00 88.69 84 ALA A C 1
ATOM 656 O O . ALA A 1 84 ? 9.145 -2.236 -8.325 1.00 88.69 84 ALA A O 1
ATOM 657 N N . GLY A 1 85 ? 9.328 -2.038 -6.095 1.00 84.69 85 GLY A N 1
ATOM 658 C CA . GLY A 1 85 ? 8.104 -2.754 -5.736 1.00 84.69 85 GLY A CA 1
ATOM 659 C C . GLY A 1 85 ? 8.378 -3.798 -4.662 1.00 84.69 85 GLY A C 1
ATOM 660 O O . GLY A 1 85 ? 9.518 -4.229 -4.479 1.00 84.69 85 GLY A O 1
ATOM 661 N N . ASP A 1 86 ? 7.338 -4.194 -3.936 1.00 83.50 86 ASP A N 1
ATOM 662 C CA . ASP A 1 86 ? 7.466 -5.271 -2.961 1.00 83.50 86 ASP A CA 1
ATOM 663 C C . ASP A 1 86 ? 7.356 -6.637 -3.661 1.00 83.50 86 ASP A C 1
ATOM 665 O O . ASP A 1 86 ? 6.542 -6.804 -4.578 1.00 83.50 86 ASP A O 1
ATOM 669 N N . PRO A 1 87 ? 8.149 -7.641 -3.247 1.00 73.44 87 PRO A N 1
ATOM 670 C CA . PRO A 1 87 ? 8.009 -8.994 -3.767 1.00 73.44 87 PRO A CA 1
ATOM 671 C C . PRO A 1 87 ? 6.624 -9.548 -3.410 1.00 73.44 87 PRO A C 1
ATOM 673 O O . PRO A 1 87 ? 6.157 -9.395 -2.279 1.00 73.44 87 PRO A O 1
ATOM 676 N N . GLN A 1 88 ? 5.966 -10.229 -4.355 1.00 61.12 88 GLN A N 1
ATOM 677 C CA . GLN A 1 88 ? 4.751 -10.981 -4.035 1.00 61.12 88 GLN A CA 1
ATOM 678 C C . GLN A 1 88 ? 5.117 -12.083 -3.036 1.00 61.12 88 GLN A C 1
ATOM 680 O O . GLN A 1 88 ? 5.799 -13.040 -3.395 1.00 61.12 88 GLN A O 1
ATOM 685 N N . SER A 1 89 ? 4.685 -11.941 -1.782 1.00 58.31 89 SER A N 1
ATOM 686 C CA . SER A 1 89 ? 4.796 -13.012 -0.793 1.00 58.31 89 SER A CA 1
ATOM 687 C C . SER A 1 89 ? 3.713 -14.063 -1.060 1.00 58.31 89 SER A C 1
ATOM 689 O O . SER A 1 89 ? 2.528 -13.712 -1.054 1.00 58.31 89 SER A O 1
ATOM 691 N N . PRO A 1 90 ? 4.071 -15.339 -1.287 1.00 51.47 90 PRO A N 1
ATOM 692 C CA . PRO A 1 90 ? 3.106 -16.404 -1.475 1.00 51.47 90 PRO A CA 1
ATOM 693 C C . PRO A 1 90 ? 2.952 -17.202 -0.174 1.00 51.47 90 PRO A C 1
ATOM 695 O O . PRO A 1 90 ? 3.643 -18.199 -0.032 1.00 51.47 90 PRO A O 1
ATOM 698 N N . SER A 1 91 ? 2.069 -16.815 0.760 1.00 49.56 91 SER A N 1
ATOM 699 C CA . SER A 1 91 ? 1.459 -17.797 1.699 1.00 49.56 91 SER A CA 1
ATOM 700 C C . SER A 1 91 ? 0.564 -17.229 2.793 1.00 49.56 91 SER A C 1
ATOM 702 O O . SER A 1 91 ? -0.364 -17.914 3.212 1.00 49.56 91 SER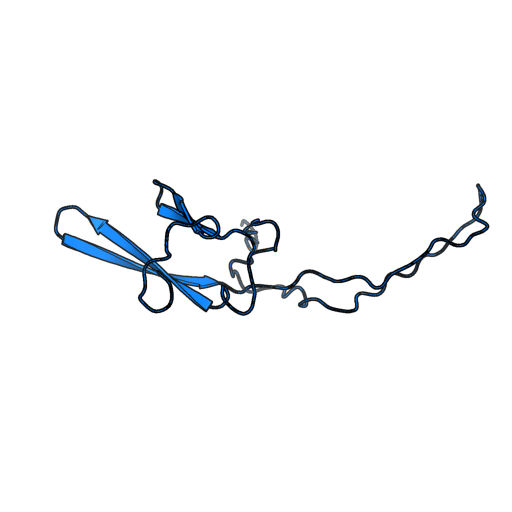 A O 1
ATOM 704 N N . ASP A 1 92 ? 0.815 -16.036 3.316 1.00 49.91 92 ASP A N 1
ATOM 705 C CA . ASP A 1 92 ? 0.143 -15.663 4.562 1.00 49.91 92 ASP A CA 1
ATOM 706 C C . ASP A 1 92 ? -1.156 -14.947 4.230 1.00 49.91 92 ASP A C 1
ATOM 708 O O . ASP A 1 92 ? -1.095 -13.880 3.632 1.00 49.91 92 ASP A O 1
ATOM 712 N N . GLY A 1 93 ? -2.310 -15.522 4.599 1.00 50.16 93 GLY A N 1
ATOM 713 C CA . GLY A 1 93 ? -3.677 -15.014 4.377 1.00 50.16 93 GLY A CA 1
ATOM 714 C C . GLY A 1 93 ? -3.970 -13.622 4.965 1.00 50.16 93 GLY A C 1
ATOM 715 O O . GLY A 1 93 ? -4.888 -13.440 5.763 1.00 50.16 93 GLY A O 1
ATOM 716 N N . LYS A 1 94 ? -3.175 -12.631 4.575 1.00 52.88 94 LYS A N 1
ATOM 717 C CA . LYS A 1 94 ? -3.174 -11.234 4.986 1.00 52.88 94 LYS A CA 1
ATOM 718 C C . LYS A 1 94 ? -3.886 -10.418 3.916 1.00 52.88 94 LYS A C 1
ATOM 720 O O . LYS A 1 94 ? -3.802 -10.694 2.721 1.00 52.88 94 LYS A O 1
ATOM 725 N N . ARG A 1 95 ? -4.612 -9.394 4.359 1.00 55.06 95 ARG A N 1
ATOM 726 C CA . ARG A 1 95 ? -5.341 -8.490 3.467 1.00 55.06 95 ARG A CA 1
ATOM 727 C C . ARG A 1 95 ? -4.340 -7.539 2.823 1.00 55.06 95 ARG A C 1
ATOM 729 O O . ARG A 1 95 ? -3.780 -6.697 3.520 1.00 55.06 95 ARG A O 1
ATOM 736 N N . MET A 1 96 ? -4.134 -7.688 1.518 1.00 48.16 96 MET A N 1
ATOM 737 C CA . MET A 1 96 ? -3.280 -6.796 0.736 1.00 48.16 96 MET A CA 1
ATOM 738 C C . MET A 1 96 ? -4.135 -5.719 0.071 1.00 48.16 96 MET A C 1
ATOM 740 O O . MET A 1 96 ? -5.159 -6.020 -0.549 1.00 48.16 96 MET A O 1
ATOM 744 N N . ALA A 1 97 ? -3.720 -4.466 0.222 1.00 49.50 97 ALA A N 1
ATOM 745 C CA . ALA A 1 97 ? -4.335 -3.321 -0.434 1.00 49.50 97 ALA A CA 1
ATOM 746 C C . ALA A 1 97 ? -3.410 -2.830 -1.551 1.00 49.50 97 ALA A C 1
ATOM 748 O O . ALA A 1 97 ? -2.226 -2.596 -1.316 1.00 49.50 97 ALA A O 1
ATOM 749 N N . ASN A 1 98 ? -3.946 -2.697 -2.765 1.00 52.75 98 ASN A N 1
ATOM 750 C CA . ASN A 1 98 ? -3.235 -2.084 -3.885 1.00 52.75 98 ASN A CA 1
ATOM 751 C C . ASN A 1 98 ? -3.553 -0.568 -3.967 1.00 52.75 98 ASN A C 1
ATOM 753 O O . ASN A 1 98 ? -4.550 -0.120 -3.390 1.00 52.75 98 ASN A O 1
ATOM 757 N N . PRO A 1 99 ? -2.780 0.226 -4.735 1.00 42.34 99 PRO A N 1
ATOM 758 C CA . PRO A 1 99 ? -3.036 1.662 -4.909 1.00 42.34 99 PRO A CA 1
ATOM 759 C C . PRO A 1 99 ? -4.355 2.000 -5.641 1.00 42.34 99 PRO A C 1
ATOM 761 O O . PRO A 1 99 ? -4.739 3.164 -5.702 1.00 42.34 99 PRO A O 1
ATOM 764 N N . TYR A 1 100 ? -5.080 1.004 -6.164 1.00 46.22 100 TYR A N 1
ATOM 765 C CA . TYR A 1 100 ? -6.394 1.147 -6.806 1.00 46.22 100 TYR A CA 1
ATOM 766 C C . TYR A 1 100 ? -7.572 0.765 -5.885 1.00 46.22 100 TYR A C 1
ATOM 768 O O . TYR A 1 100 ? -8.686 0.562 -6.366 1.00 46.22 100 TYR A O 1
ATOM 776 N N . ASN A 1 101 ? -7.360 0.666 -4.568 1.00 46.00 101 ASN A N 1
ATOM 777 C CA . ASN A 1 101 ? -8.384 0.324 -3.566 1.00 46.00 101 ASN A CA 1
ATOM 778 C C . ASN A 1 101 ? -8.990 -1.087 -3.715 1.00 46.00 101 ASN A C 1
ATOM 780 O O . ASN A 1 101 ? -10.070 -1.365 -3.182 1.00 46.00 101 ASN A O 1
ATOM 784 N N . LEU A 1 102 ? -8.311 -1.999 -4.414 1.00 38.53 102 LEU A N 1
ATOM 785 C CA . LEU A 1 102 ? -8.699 -3.406 -4.467 1.00 38.53 102 LEU A CA 1
ATOM 786 C C . LEU A 1 102 ? -8.055 -4.137 -3.287 1.00 38.53 102 LEU A C 1
ATOM 788 O O . LEU A 1 102 ? -6.852 -4.397 -3.270 1.00 38.53 102 LEU A O 1
ATOM 792 N N . LEU A 1 103 ? -8.883 -4.464 -2.292 1.00 44.62 103 LEU A N 1
ATOM 793 C CA . LEU A 1 103 ? -8.564 -5.481 -1.293 1.00 44.62 103 LEU A CA 1
ATOM 794 C C . LEU A 1 103 ? -8.656 -6.842 -1.983 1.00 44.62 103 LEU A C 1
ATOM 796 O O . LEU A 1 103 ? -9.760 -7.343 -2.213 1.00 44.62 103 LEU A O 1
ATOM 800 N N . TYR A 1 104 ? -7.515 -7.435 -2.321 1.00 43.62 104 TYR A N 1
ATOM 801 C CA . TYR A 1 104 ? -7.495 -8.803 -2.826 1.00 43.62 104 TYR A CA 1
ATOM 802 C C . TYR A 1 104 ? -7.652 -9.771 -1.650 1.00 43.62 104 TYR A C 1
ATOM 804 O O . TYR A 1 104 ? -6.858 -9.775 -0.710 1.00 43.62 104 TYR A O 1
ATOM 812 N N . TRP A 1 105 ? -8.694 -10.602 -1.703 1.00 35.31 105 TRP A N 1
ATOM 813 C CA . TRP A 1 105 ? -8.733 -11.854 -0.954 1.00 35.31 105 TRP A CA 1
ATOM 814 C C . TRP A 1 105 ? -7.970 -12.887 -1.778 1.00 35.31 105 TRP A C 1
ATOM 816 O O . TRP A 1 105 ? -8.500 -13.391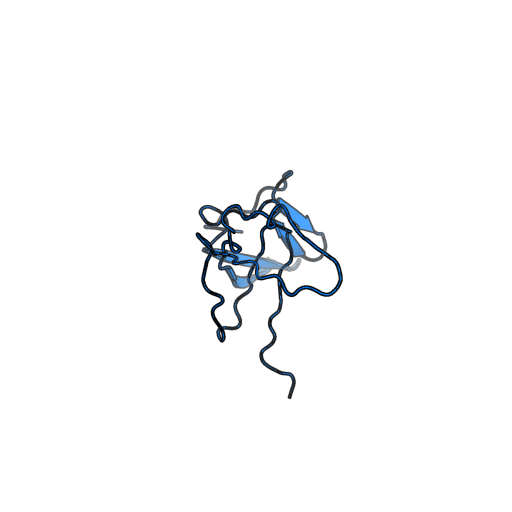 -2.763 1.00 35.31 105 TRP A O 1
ATOM 826 N N . MET A 1 106 ? -6.736 -13.209 -1.397 1.00 30.31 106 MET A N 1
ATOM 827 C CA . MET A 1 106 ? -6.146 -14.480 -1.813 1.00 30.31 106 MET A CA 1
ATOM 828 C C . MET A 1 106 ? -6.562 -15.513 -0.770 1.00 30.31 106 MET A C 1
ATOM 830 O O . MET A 1 106 ? -5.920 -15.674 0.264 1.00 30.31 106 MET A O 1
ATOM 834 N N . SER A 1 107 ? -7.712 -16.145 -0.998 1.00 29.23 107 SER A N 1
ATOM 835 C CA . SER A 1 107 ? -8.095 -17.368 -0.300 1.00 29.23 107 SER A CA 1
ATOM 836 C C . SER A 1 107 ? -7.065 -18.453 -0.640 1.00 29.23 107 SER A C 1
ATOM 838 O O . SER A 1 107 ? -6.884 -18.756 -1.822 1.00 29.23 107 SER A O 1
ATOM 840 N N . PRO A 1 108 ? -6.379 -19.063 0.341 1.00 34.41 108 PRO A N 1
ATOM 841 C CA . PRO A 1 108 ? -5.622 -20.270 0.075 1.00 34.41 108 PRO A CA 1
ATOM 842 C C . PRO A 1 108 ? -6.641 -21.405 -0.049 1.00 34.41 108 PRO A C 1
ATOM 844 O O . PRO A 1 108 ? -7.096 -21.922 0.957 1.00 34.41 108 PRO A O 1
ATOM 847 N N . TRP A 1 109 ? -7.032 -21.707 -1.288 1.00 28.61 109 TRP A N 1
ATOM 848 C CA . TRP A 1 109 ? -7.741 -22.914 -1.728 1.00 28.61 109 TRP A CA 1
ATOM 849 C C . TRP A 1 109 ? -9.024 -23.296 -0.972 1.00 28.61 109 TRP A C 1
ATOM 851 O O . TRP A 1 109 ? -9.029 -23.729 0.174 1.00 28.61 109 TRP A O 1
ATOM 861 N N . SER A 1 110 ? -10.140 -23.233 -1.698 1.00 29.42 110 SER A N 1
ATOM 862 C CA . SER A 1 110 ? -11.308 -24.055 -1.406 1.00 29.42 110 SER A CA 1
ATOM 863 C C . SER A 1 110 ? -10.938 -25.533 -1.547 1.00 29.42 110 SER A C 1
ATOM 865 O O . SER A 1 110 ? -10.717 -26.007 -2.660 1.00 29.42 110 SER A O 1
ATOM 867 N N . THR A 1 111 ? -10.922 -26.234 -0.421 1.00 32.81 111 THR A N 1
ATOM 868 C CA . THR A 1 111 ? -11.374 -27.624 -0.278 1.00 32.81 111 THR A CA 1
ATOM 869 C C . THR A 1 111 ? -12.142 -27.723 1.022 1.00 32.81 111 THR A C 1
ATOM 871 O O . THR A 1 111 ? -11.625 -27.174 2.021 1.00 32.81 111 THR A O 1
#

Organism: Caerostris extrusa (NCBI:txid172846)

pLDDT: mean 77.15, std 18.22, range [28.61, 94.25]

Radius of gyration: 20.88 Å; chains: 1; bounding box: 41×40×66 Å

Sequence (111 aa):
MQNGESLPNSHRHEVRPNGKIVIHYVEKNTDDGTYWCTAGNNRGVSARGRIDVHVVAGPVLDPFNFPENLREGRRTTLTCIVSAGDPQSPSDGKRMANPYNLLYWMSPWST

Foldseek 3Di:
DPPPDDDDPDPQWHQDPVRDIFGAQDDQVPNAAKDKGWDDDPVGDIDIDIAGAGEWFDFDWDDWDDDPDDDPPDDDDTDIDGPDIDDPDPDDQHFYAYNHRDRDRPDPDDD